Protein AF-A0AAV8HT93-F1 (afdb_monomer)

Solvent-accessible surface area (backbone atoms only — not comparable to full-atom values): 9567 Å² total; per-residue (Å²): 136,83,84,80,76,75,74,75,87,71,70,78,41,53,26,35,34,34,37,85,87,71,49,73,48,78,42,70,65,85,42,38,45,43,72,60,37,72,82,38,80,64,47,42,46,24,42,78,92,46,67,94,43,68,57,59,51,85,41,74,51,56,57,64,40,62,34,36,40,44,76,52,78,75,73,67,92,62,96,70,75,102,70,85,80,82,85,82,88,84,90,73,54,78,65,59,51,50,51,54,63,68,68,48,95,60,60,69,68,60,56,55,49,54,62,58,63,69,66,76,71,75,93,70,86,90,72,85,80,77,64,95,72,80,87,74,79,85,78,84,83,77,133

Sequence (143 aa):
MGNCLVPQITRSEAIKIMKIDGKMLTYASPIKVYQVLEGFPGHMISDPLSMPQQLSPLSDMLSGRQYYMLPVEKQIETGFGHDSVVRVKLVISKKELKEMLTKEELPLEDMISLFQASDQRKESDEERVRGWRPSLASIPEGC

Nearest PDB structures (foldseek):
  8e2h-assembly1_A  TM=6.845E-01  e=1.917E-01  Homo sapiens
  8e2i-assembly1_A  TM=6.788E-01  e=3.001E-01  Homo sapiens
  8e2d-assembly1_B  TM=6.872E-01  e=3.637E-01  Homo sapiens
  7lbm-assembly1_S  TM=2.026E-01  e=5.711E+00  Homo sapiens
  6vcn-assembly1_A  TM=2.640E-01  e=8.942E+00  Escherichia coli K-12

Structure (mmCIF, N/CA/C/O backbone):
data_AF-A0AAV8HT93-F1
#
_entry.id   AF-A0AAV8HT93-F1
#
loop_
_atom_site.group_PDB
_atom_site.id
_atom_site.type_symbol
_atom_site.label_atom_id
_atom_site.label_alt_id
_atom_site.label_comp_id
_atom_site.label_asym_id
_atom_site.label_entity_id
_atom_site.label_seq_id
_atom_site.pdbx_PDB_ins_code
_atom_site.Cartn_x
_atom_site.Cartn_y
_atom_site.Cartn_z
_atom_site.occupancy
_atom_site.B_iso_or_equiv
_atom_site.auth_seq_id
_atom_site.auth_comp_id
_atom_site.auth_asym_id
_atom_site.auth_atom_id
_atom_site.pdbx_PDB_model_num
ATOM 1 N N . MET A 1 1 ? -21.743 35.828 29.835 1.00 46.84 1 MET A N 1
ATOM 2 C CA . MET A 1 1 ? -22.165 35.501 28.456 1.00 46.84 1 MET A CA 1
ATOM 3 C C . MET A 1 1 ? -21.186 34.470 27.930 1.00 46.84 1 MET A C 1
ATOM 5 O O . MET A 1 1 ? -19.990 34.700 28.031 1.00 46.84 1 MET A O 1
ATOM 9 N N . GLY A 1 2 ? -21.694 33.277 27.620 1.00 49.44 2 GLY A N 1
ATOM 10 C CA . GLY A 1 2 ? -20.940 32.024 27.658 1.00 49.44 2 GLY A CA 1
ATOM 11 C C . GLY A 1 2 ? -19.887 31.868 26.563 1.00 49.44 2 GLY A C 1
ATOM 12 O O . GLY A 1 2 ? -20.159 32.103 25.389 1.00 49.44 2 GLY A O 1
ATOM 13 N N . ASN A 1 3 ? -18.709 31.391 26.967 1.00 48.53 3 ASN A N 1
ATOM 14 C CA . ASN A 1 3 ? -17.728 30.800 26.067 1.00 48.53 3 ASN A CA 1
ATOM 15 C C . ASN A 1 3 ? -18.330 29.531 25.454 1.00 48.53 3 ASN A C 1
ATOM 17 O O . ASN A 1 3 ? -18.493 28.523 26.140 1.00 48.53 3 ASN A O 1
ATOM 21 N N . CYS A 1 4 ? -18.644 29.570 24.161 1.00 49.91 4 CYS A N 1
ATOM 22 C CA . CYS A 1 4 ? -18.899 28.358 23.394 1.00 49.91 4 CYS A CA 1
ATOM 23 C C . CYS A 1 4 ? -17.558 27.674 23.116 1.00 49.91 4 CYS A C 1
ATOM 25 O O . CYS A 1 4 ? -16.889 27.969 22.128 1.00 49.91 4 CYS A O 1
ATOM 27 N N . LEU A 1 5 ? -17.154 26.760 23.998 1.00 55.78 5 LEU A N 1
ATOM 28 C CA . LEU A 1 5 ? -16.153 25.759 23.651 1.00 55.78 5 LEU A CA 1
ATOM 29 C C . LEU A 1 5 ? -16.831 24.775 22.693 1.00 55.78 5 LEU A C 1
ATOM 31 O O . LEU A 1 5 ? -17.603 23.919 23.117 1.00 55.78 5 LEU A O 1
ATOM 35 N N . VAL A 1 6 ? -16.587 24.933 21.392 1.00 56.53 6 VAL A N 1
ATOM 36 C CA . VAL A 1 6 ? -16.929 23.911 20.395 1.00 56.53 6 VAL A CA 1
ATOM 37 C C . VAL A 1 6 ? -16.230 22.618 20.829 1.00 56.53 6 VAL A C 1
ATOM 39 O O . VAL A 1 6 ? -15.001 22.629 20.953 1.00 56.53 6 VAL A O 1
ATOM 42 N N . PRO A 1 7 ? -16.944 21.507 21.087 1.00 46.97 7 PRO A N 1
ATOM 43 C CA . PRO A 1 7 ? -16.305 20.262 21.476 1.00 46.97 7 PRO A CA 1
ATOM 44 C C . PRO A 1 7 ? -15.649 19.634 20.241 1.00 46.97 7 PRO A C 1
ATOM 46 O O . PRO A 1 7 ? -16.171 18.700 19.640 1.00 46.97 7 PRO A O 1
ATOM 49 N N . GLN A 1 8 ? -14.451 20.109 19.894 1.00 52.94 8 GLN A N 1
ATOM 50 C CA . GLN A 1 8 ? -13.554 19.474 18.915 1.00 52.94 8 GLN A CA 1
ATOM 51 C C . GLN A 1 8 ? -13.111 18.062 19.366 1.00 52.94 8 GLN A C 1
ATOM 53 O O . GLN A 1 8 ? -12.443 17.350 18.629 1.00 52.94 8 GLN A O 1
ATOM 58 N N . ILE A 1 9 ? -13.513 17.642 20.571 1.00 50.78 9 ILE A N 1
ATOM 59 C CA . ILE A 1 9 ? -13.180 16.374 21.231 1.00 50.78 9 ILE A CA 1
ATOM 60 C C . ILE A 1 9 ? -13.933 15.169 20.619 1.00 50.78 9 ILE A C 1
ATOM 62 O O . ILE A 1 9 ? -13.575 14.030 20.892 1.00 50.78 9 ILE A O 1
ATOM 66 N N . THR A 1 10 ? -14.938 15.376 19.755 1.00 48.34 10 THR A N 1
ATOM 67 C CA . THR A 1 10 ? -15.746 14.272 19.176 1.00 48.34 10 THR A CA 1
ATOM 68 C C . THR A 1 10 ? -15.743 14.195 17.649 1.00 48.34 10 THR A C 1
ATOM 70 O O . THR A 1 10 ? -16.561 13.485 17.068 1.00 48.34 10 THR A O 1
ATOM 73 N N . ARG A 1 11 ? -14.819 14.873 16.957 1.00 56.22 11 ARG A N 1
ATOM 74 C CA . ARG A 1 11 ? -14.621 14.615 15.524 1.00 56.22 11 ARG A CA 1
ATOM 75 C C . ARG A 1 11 ? -13.693 13.413 15.381 1.00 56.22 11 ARG A C 1
ATOM 77 O O . ARG A 1 11 ? -12.489 13.575 15.237 1.00 56.22 11 ARG A O 1
ATOM 84 N N . SER A 1 12 ? -14.243 12.205 15.468 1.00 63.22 12 SER A N 1
ATOM 85 C CA . SER A 1 12 ? -13.511 10.993 15.098 1.00 63.22 12 SER A CA 1
ATOM 86 C C . SER A 1 12 ? -13.125 11.100 13.622 1.00 63.22 12 SER A C 1
ATOM 88 O O . SER A 1 12 ? -13.954 10.957 12.724 1.00 63.22 12 SER A O 1
ATOM 90 N N . GLU A 1 13 ? -11.864 11.445 13.363 1.00 79.88 13 GLU A N 1
ATOM 91 C CA . GLU A 1 13 ? -11.338 11.545 12.006 1.00 79.88 13 GLU A CA 1
ATOM 92 C C . GLU A 1 13 ? -11.393 10.177 11.335 1.00 79.88 13 GLU A C 1
ATOM 94 O O . GLU A 1 13 ? -10.954 9.177 11.901 1.00 79.88 13 GLU A O 1
ATOM 99 N N . ALA A 1 14 ? -11.939 10.114 10.126 1.00 88.81 14 ALA A N 1
ATOM 100 C CA . ALA A 1 14 ? -12.115 8.840 9.452 1.00 88.81 14 ALA A CA 1
ATOM 101 C C . ALA A 1 14 ? -10.771 8.156 9.148 1.00 88.81 14 ALA A C 1
ATOM 103 O O . ALA A 1 14 ? -9.754 8.804 8.895 1.00 88.81 14 ALA A O 1
ATOM 104 N N . ILE A 1 15 ? -10.792 6.829 9.156 1.00 94.12 15 ILE A N 1
ATOM 105 C CA . ILE A 1 15 ? -9.668 5.974 8.788 1.00 94.12 15 ILE A CA 1
ATOM 106 C C . ILE A 1 15 ? -9.558 5.989 7.268 1.00 94.12 15 ILE A C 1
ATOM 108 O O . ILE A 1 15 ? -10.553 5.760 6.576 1.00 94.12 15 ILE A O 1
ATOM 112 N N . LYS A 1 16 ? -8.362 6.255 6.742 1.00 95.00 16 LYS A N 1
ATOM 113 C CA . LYS A 1 16 ? -8.122 6.358 5.297 1.00 95.00 16 LYS A CA 1
ATOM 114 C C . LYS A 1 16 ? -7.261 5.200 4.824 1.00 95.00 16 LYS A C 1
ATOM 116 O O . LYS A 1 16 ? -6.238 4.906 5.428 1.00 95.00 16 LYS A O 1
ATOM 121 N N . ILE A 1 17 ? -7.642 4.559 3.729 1.00 95.75 17 ILE A N 1
ATOM 122 C CA . ILE A 1 17 ? -6.882 3.452 3.142 1.00 95.75 17 ILE A CA 1
ATOM 123 C C . ILE A 1 17 ? -6.651 3.766 1.672 1.00 95.75 17 ILE A C 1
ATOM 125 O O . ILE A 1 17 ? -7.604 3.874 0.902 1.00 95.75 17 ILE A O 1
ATOM 129 N N . MET A 1 18 ? -5.393 3.937 1.280 1.00 95.50 18 MET A N 1
ATOM 130 C CA . MET A 1 18 ? -5.020 4.204 -0.102 1.00 95.50 18 MET A CA 1
ATOM 131 C C . MET A 1 18 ? -4.697 2.900 -0.819 1.00 95.50 18 MET A C 1
ATOM 133 O O . MET A 1 18 ? -3.854 2.120 -0.382 1.00 95.50 18 MET A O 1
ATOM 137 N N . LYS A 1 19 ? -5.378 2.663 -1.930 1.00 94.75 19 LYS A N 1
ATOM 138 C CA . LYS A 1 19 ? -5.111 1.540 -2.822 1.00 94.75 19 LYS A CA 1
ATOM 139 C C . LYS A 1 19 ? -3.934 1.855 -3.745 1.00 94.75 19 LYS A C 1
ATOM 141 O O . LYS A 1 19 ? -3.610 3.017 -3.985 1.00 94.75 19 LYS A O 1
ATOM 146 N N . ILE A 1 20 ? -3.366 0.814 -4.351 1.00 89.56 20 ILE A N 1
ATOM 147 C CA . ILE A 1 20 ? -2.340 0.943 -5.401 1.00 89.56 20 ILE A CA 1
ATOM 148 C C . ILE A 1 20 ? -2.795 1.740 -6.636 1.00 89.56 20 ILE A C 1
ATOM 150 O O . ILE A 1 20 ? -1.961 2.285 -7.347 1.00 89.56 20 ILE A O 1
ATOM 154 N N . ASP A 1 21 ? -4.105 1.840 -6.889 1.00 90.19 21 ASP A N 1
ATOM 155 C CA . ASP A 1 21 ? -4.675 2.648 -7.978 1.00 90.19 21 ASP A CA 1
ATOM 156 C C . ASP A 1 21 ? -4.800 4.143 -7.618 1.00 90.19 21 ASP A C 1
ATOM 158 O O . ASP A 1 21 ? -5.362 4.920 -8.388 1.00 90.19 21 ASP A O 1
ATOM 162 N N . GLY A 1 22 ? -4.319 4.545 -6.436 1.00 90.06 22 GLY A N 1
ATOM 163 C CA . GLY A 1 22 ? -4.405 5.907 -5.914 1.00 90.06 22 GLY A CA 1
ATOM 164 C C . GLY A 1 22 ? -5.776 6.275 -5.340 1.00 90.06 22 GLY A C 1
ATOM 165 O O . GLY A 1 22 ? -5.941 7.376 -4.814 1.00 90.06 22 GLY A O 1
ATOM 166 N N . LYS A 1 23 ? -6.774 5.382 -5.397 1.00 93.75 23 LYS A N 1
ATOM 167 C CA . LYS A 1 23 ? -8.091 5.644 -4.804 1.00 93.75 23 LYS A CA 1
ATOM 168 C C . LYS A 1 23 ? -8.030 5.504 -3.289 1.00 93.75 23 LYS A C 1
ATOM 170 O O . LYS A 1 23 ? -7.367 4.616 -2.751 1.00 93.75 23 LYS A O 1
ATOM 175 N N . MET A 1 24 ? -8.781 6.363 -2.605 1.00 94.12 24 MET A N 1
ATOM 176 C CA . MET A 1 24 ? -8.846 6.399 -1.148 1.00 94.12 24 MET A CA 1
ATOM 177 C C . MET A 1 24 ? -10.188 5.860 -0.652 1.00 94.12 24 MET A C 1
ATOM 179 O O . MET A 1 24 ? -11.246 6.380 -1.001 1.00 94.12 24 MET A O 1
ATOM 183 N N . LEU A 1 25 ? -10.140 4.819 0.175 1.00 94.81 25 LEU A N 1
ATOM 184 C CA . LEU A 1 25 ? -11.281 4.299 0.921 1.00 94.81 25 LEU A CA 1
ATOM 185 C C . LEU A 1 25 ? -11.328 4.972 2.293 1.00 94.81 25 LEU A C 1
A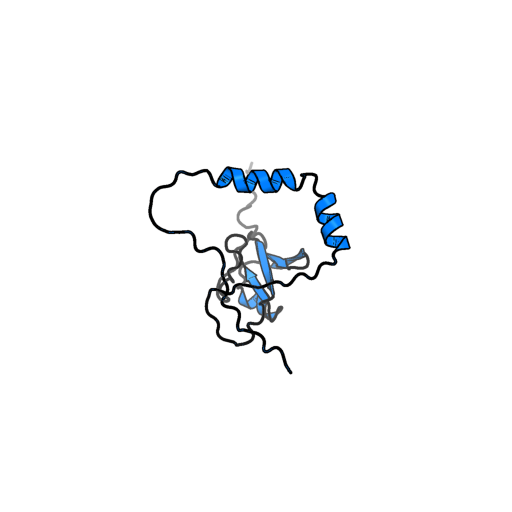TOM 187 O O . LEU A 1 25 ? -10.289 5.180 2.919 1.00 94.81 25 LEU A O 1
ATOM 191 N N . THR A 1 26 ? -12.530 5.310 2.755 1.00 94.88 26 THR A N 1
ATOM 192 C CA . THR A 1 26 ? -12.743 6.001 4.032 1.00 94.88 26 THR A CA 1
ATOM 193 C C . THR A 1 26 ? -13.670 5.173 4.913 1.00 94.88 26 THR A C 1
ATOM 195 O O . THR A 1 26 ? -14.764 4.819 4.477 1.00 94.88 26 THR A O 1
ATOM 198 N N . TYR A 1 27 ? -13.250 4.888 6.144 1.00 93.25 27 TYR A N 1
ATOM 199 C CA . TYR A 1 27 ? -14.004 4.094 7.116 1.00 93.25 27 TYR A CA 1
ATOM 200 C C . TYR A 1 27 ? -14.182 4.850 8.435 1.00 93.25 27 TYR A C 1
ATOM 202 O O . TYR A 1 27 ? -13.318 5.623 8.851 1.00 93.25 27 TYR A O 1
ATOM 210 N N . ALA A 1 28 ? -15.304 4.616 9.112 1.00 90.81 28 ALA A N 1
ATOM 211 C CA . ALA A 1 28 ? -15.503 5.087 10.478 1.00 90.81 28 ALA A CA 1
ATOM 212 C C . ALA A 1 28 ? -14.747 4.187 11.471 1.00 90.81 28 ALA A C 1
ATOM 214 O O . ALA A 1 28 ? -14.657 2.977 11.274 1.00 90.81 28 ALA A O 1
ATOM 215 N N . SER A 1 29 ? -14.213 4.780 12.539 1.00 85.12 29 SER A N 1
ATOM 216 C CA . SER A 1 29 ? -13.617 4.044 13.661 1.00 85.12 29 SER A CA 1
ATOM 217 C C . SER A 1 29 ? -14.703 3.581 14.646 1.00 85.12 29 SER A C 1
ATOM 219 O O . SER A 1 29 ? -15.658 4.334 14.858 1.00 85.12 29 SER A O 1
ATOM 221 N N . PRO A 1 30 ? -14.542 2.430 15.331 1.00 89.94 30 PRO A N 1
ATOM 222 C CA . PRO A 1 30 ? -13.465 1.444 15.185 1.00 89.94 30 PRO A CA 1
ATOM 223 C C . PRO A 1 30 ? -13.753 0.423 14.072 1.00 89.94 30 PRO A C 1
ATOM 225 O O . PRO A 1 30 ? -14.879 -0.050 13.934 1.00 89.94 30 PRO A O 1
ATOM 228 N N . ILE A 1 31 ? -12.722 0.049 13.311 1.00 93.50 31 ILE A N 1
ATOM 229 C CA . ILE A 1 31 ? -12.776 -1.036 12.319 1.00 93.50 31 ILE A CA 1
ATOM 230 C C . ILE A 1 31 ? -11.516 -1.890 12.435 1.00 93.50 31 ILE A C 1
ATOM 232 O O . ILE A 1 31 ? -10.421 -1.369 12.660 1.00 93.50 31 ILE A O 1
ATOM 236 N N . LYS A 1 32 ? -11.664 -3.204 12.283 1.00 95.06 32 LYS A N 1
ATOM 237 C CA . LYS A 1 32 ? -10.537 -4.142 12.272 1.00 95.06 32 LYS A CA 1
ATOM 238 C C . LYS A 1 32 ? -10.042 -4.383 10.858 1.00 95.06 32 LYS A C 1
ATOM 240 O O . LYS A 1 32 ? -10.819 -4.350 9.905 1.00 95.06 32 LYS A O 1
ATOM 245 N N . VAL A 1 33 ? -8.756 -4.698 10.733 1.00 94.81 33 VAL A N 1
ATOM 246 C CA . VAL A 1 33 ? -8.112 -4.979 9.440 1.00 94.81 33 VAL A CA 1
ATOM 247 C C . VAL A 1 33 ? -8.875 -6.053 8.652 1.00 94.81 33 VAL A C 1
ATOM 249 O O . VAL A 1 33 ? -9.134 -5.861 7.466 1.00 94.81 33 VAL A O 1
ATOM 252 N N . TYR A 1 34 ? -9.306 -7.146 9.296 1.00 94.62 34 TYR A N 1
ATOM 253 C CA . TYR A 1 34 ? -10.037 -8.216 8.603 1.00 94.62 34 TYR A CA 1
ATOM 254 C C . TYR A 1 34 ? -11.361 -7.746 7.977 1.00 94.62 34 TYR A C 1
ATOM 256 O O . TYR A 1 34 ? -11.684 -8.177 6.876 1.00 94.62 34 TYR A O 1
ATOM 264 N N . GLN A 1 35 ? -12.093 -6.833 8.630 1.00 95.00 35 GLN A N 1
ATOM 265 C CA . GLN A 1 35 ? -13.398 -6.352 8.149 1.00 95.00 35 GLN A CA 1
ATOM 266 C C . GLN A 1 35 ? -13.257 -5.584 6.836 1.00 95.00 35 GLN A C 1
ATOM 268 O O . GLN A 1 35 ? -14.130 -5.635 5.976 1.00 95.00 35 GLN A O 1
ATOM 273 N N . VAL A 1 36 ? -12.137 -4.879 6.663 1.00 94.81 36 VAL A N 1
ATOM 274 C CA . VAL A 1 36 ? -11.807 -4.251 5.383 1.00 94.81 36 VAL A CA 1
ATOM 275 C C . VAL A 1 36 ? -11.439 -5.323 4.359 1.00 94.81 36 VAL A C 1
ATOM 277 O O . VAL A 1 36 ? -11.929 -5.287 3.234 1.00 94.81 36 VAL A O 1
ATOM 280 N N . LEU A 1 37 ? -10.595 -6.286 4.738 1.00 94.50 37 LEU A N 1
ATOM 281 C CA . LEU A 1 37 ? -10.077 -7.311 3.828 1.00 94.50 37 LEU A CA 1
ATOM 282 C C . LEU A 1 37 ? -11.137 -8.295 3.310 1.00 94.50 37 LEU A C 1
ATOM 284 O O . LEU A 1 37 ? -10.943 -8.851 2.231 1.00 94.50 37 LEU A O 1
ATOM 288 N N . GLU A 1 38 ? -12.269 -8.469 3.997 1.00 93.94 38 GLU A N 1
ATOM 289 C CA . GLU A 1 38 ? -13.407 -9.267 3.506 1.00 93.94 38 GLU A CA 1
ATOM 290 C C . GLU A 1 38 ? -13.892 -8.817 2.116 1.00 93.94 38 GLU A C 1
ATOM 292 O O . GLU A 1 38 ? -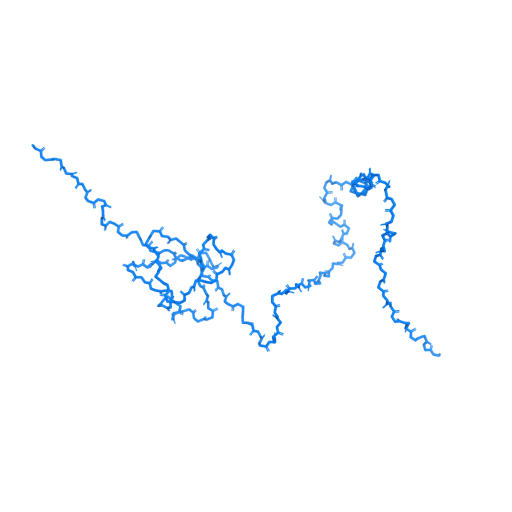14.253 -9.649 1.285 1.00 93.94 38 GLU A O 1
ATOM 297 N N . GLY A 1 39 ? -13.842 -7.511 1.822 1.00 92.94 39 GLY A N 1
ATOM 298 C CA . GLY A 1 39 ? -14.202 -6.960 0.510 1.00 92.94 39 GLY A CA 1
ATOM 299 C C . GLY A 1 39 ? -13.078 -6.997 -0.533 1.00 92.94 39 GLY A C 1
ATOM 300 O O . GLY A 1 39 ? -13.317 -6.684 -1.700 1.00 92.94 39 GLY A O 1
ATOM 301 N N . PHE A 1 40 ? -11.856 -7.354 -0.131 1.00 92.81 40 PHE A N 1
ATOM 302 C CA . PHE A 1 40 ? -10.651 -7.272 -0.961 1.00 92.81 40 PHE A CA 1
ATOM 303 C C . PHE A 1 40 ? -9.784 -8.532 -0.808 1.00 92.81 40 PHE A C 1
ATOM 305 O O . PHE A 1 40 ? -8.663 -8.464 -0.295 1.00 92.81 40 PHE A O 1
ATOM 312 N N . PRO A 1 41 ? -10.261 -9.699 -1.280 1.00 89.56 41 PRO A N 1
ATOM 313 C CA . PRO A 1 41 ? -9.480 -10.928 -1.227 1.00 89.56 41 PRO A CA 1
ATOM 314 C C . PRO A 1 41 ? -8.145 -10.763 -1.968 1.00 89.56 41 PRO A C 1
ATOM 316 O O . PRO A 1 41 ? -8.056 -10.078 -2.990 1.00 89.56 41 PRO A O 1
ATOM 319 N N . GLY A 1 42 ? -7.089 -11.384 -1.441 1.00 89.38 42 GLY A N 1
ATOM 320 C CA . GLY A 1 42 ? -5.741 -11.294 -2.012 1.00 89.38 42 GLY A CA 1
ATOM 321 C C . GLY A 1 42 ? -5.034 -9.956 -1.782 1.00 89.38 42 GLY A C 1
ATOM 322 O O . GLY A 1 42 ? -4.041 -9.688 -2.450 1.00 89.38 42 GLY A O 1
ATOM 323 N N . HIS A 1 43 ? -5.522 -9.123 -0.861 1.00 92.06 43 HIS A N 1
ATOM 324 C CA . HIS A 1 43 ? -4.866 -7.882 -0.455 1.00 92.06 43 HIS A CA 1
ATOM 325 C C . HIS A 1 43 ? -4.452 -7.932 1.021 1.00 92.06 43 HIS A C 1
ATOM 327 O O . HIS A 1 43 ? -5.006 -8.689 1.818 1.00 92.06 43 HIS A O 1
ATOM 333 N N . MET A 1 44 ? -3.465 -7.115 1.373 1.00 92.56 44 MET A N 1
ATOM 334 C CA . MET A 1 44 ? -3.030 -6.829 2.736 1.00 92.56 44 MET A CA 1
ATOM 335 C C . MET A 1 44 ? -3.135 -5.330 3.014 1.00 92.56 44 MET A C 1
ATOM 337 O O . MET A 1 44 ? -3.162 -4.515 2.089 1.00 92.56 44 MET A O 1
ATOM 341 N N . ILE A 1 45 ? -3.163 -4.972 4.295 1.00 94.50 45 ILE A N 1
ATOM 342 C CA . ILE A 1 45 ? -3.107 -3.581 4.748 1.00 9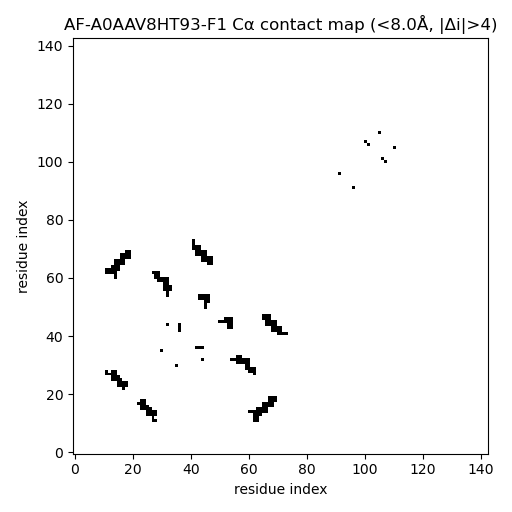4.50 45 ILE A CA 1
ATOM 343 C C . ILE A 1 45 ? -1.783 -3.365 5.474 1.00 94.50 45 ILE A C 1
ATOM 345 O O . ILE A 1 45 ? -1.427 -4.164 6.340 1.00 94.50 45 ILE A O 1
ATOM 349 N N . SER A 1 46 ? -1.078 -2.287 5.146 1.00 92.94 46 SER A N 1
ATOM 350 C CA . SER A 1 46 ? 0.169 -1.876 5.791 1.00 92.94 46 SER A CA 1
ATOM 351 C C . SER A 1 46 ? 0.072 -0.460 6.365 1.00 92.94 46 SER A C 1
ATOM 353 O O . SER A 1 46 ? -0.667 0.399 5.868 1.00 92.94 46 SER A O 1
ATOM 355 N N . ASP A 1 47 ? 0.823 -0.220 7.441 1.00 89.56 47 ASP A N 1
ATOM 356 C CA . ASP A 1 47 ? 1.061 1.123 7.978 1.00 89.56 47 ASP A CA 1
ATOM 357 C C . ASP A 1 47 ? 2.196 1.793 7.172 1.00 89.56 47 ASP A C 1
ATOM 359 O O . ASP A 1 47 ? 3.213 1.135 6.925 1.00 89.56 47 ASP A O 1
ATOM 363 N N . PRO A 1 48 ? 2.064 3.075 6.766 1.00 84.44 48 PRO A N 1
ATOM 364 C CA . PRO A 1 48 ? 3.131 3.842 6.119 1.00 84.44 48 PRO A CA 1
ATOM 365 C C . PRO A 1 48 ? 4.496 3.713 6.803 1.00 84.44 48 PRO A C 1
ATOM 367 O O . PRO A 1 48 ? 5.521 3.669 6.128 1.00 84.44 48 PRO A O 1
ATOM 370 N N . LEU A 1 49 ? 4.507 3.668 8.137 1.00 82.56 49 LEU A N 1
ATOM 371 C CA . LEU A 1 49 ? 5.723 3.642 8.948 1.00 82.56 49 LEU A CA 1
ATOM 372 C C . LEU A 1 49 ? 6.367 2.256 9.016 1.00 82.56 49 LEU A C 1
ATOM 374 O O . LEU A 1 49 ? 7.507 2.132 9.455 1.00 82.56 49 LEU A O 1
ATOM 378 N N . SER A 1 50 ? 5.646 1.214 8.607 1.00 70.81 50 SER A N 1
ATOM 379 C CA . SER A 1 50 ? 6.091 -0.176 8.699 1.00 70.81 50 SER A CA 1
ATOM 380 C C . SER A 1 50 ? 6.081 -0.879 7.347 1.00 70.81 50 SER A C 1
ATOM 382 O O . SER A 1 50 ? 6.107 -2.099 7.314 1.00 70.81 50 SER A O 1
ATOM 384 N N . MET A 1 51 ? 6.057 -0.152 6.227 1.00 69.00 51 MET A N 1
ATOM 385 C CA . MET A 1 51 ? 6.137 -0.736 4.881 1.00 69.00 51 MET A CA 1
ATOM 386 C C . MET A 1 51 ? 7.425 -1.572 4.709 1.00 69.00 51 MET A C 1
ATOM 388 O O . MET A 1 51 ? 8.502 -1.046 4.994 1.00 69.00 51 MET A O 1
ATOM 392 N N . PRO A 1 52 ? 7.367 -2.832 4.217 1.00 64.00 52 PRO A N 1
ATOM 393 C CA . PRO A 1 52 ? 6.219 -3.556 3.647 1.00 64.00 52 PRO A CA 1
ATOM 394 C C . PRO A 1 52 ? 5.579 -4.598 4.598 1.00 64.00 52 PRO A C 1
ATOM 396 O O . PRO A 1 52 ? 5.199 -5.687 4.176 1.00 64.00 52 PRO A O 1
ATOM 399 N N . GLN A 1 53 ? 5.469 -4.317 5.894 1.00 80.12 53 GLN A N 1
ATOM 400 C CA . GLN A 1 53 ? 4.875 -5.235 6.865 1.00 80.12 53 GLN A CA 1
ATOM 401 C C . GLN A 1 53 ? 3.341 -5.168 6.852 1.00 80.12 53 GLN A C 1
ATOM 403 O O . GLN A 1 53 ? 2.732 -4.102 6.976 1.00 80.12 53 GLN A O 1
ATOM 408 N N . GLN A 1 54 ? 2.718 -6.341 6.740 1.00 87.94 54 GLN A N 1
ATOM 409 C CA . GLN A 1 54 ? 1.276 -6.514 6.874 1.00 87.94 54 GLN A CA 1
ATOM 410 C C . GLN A 1 54 ? 0.834 -6.303 8.328 1.00 87.94 54 GLN A C 1
ATOM 412 O O . GLN A 1 54 ? 1.398 -6.886 9.257 1.00 87.94 54 GLN A O 1
ATOM 417 N N . LEU A 1 55 ? -0.226 -5.520 8.523 1.00 90.00 55 LEU A N 1
ATOM 418 C CA . LEU A 1 55 ? -0.901 -5.401 9.810 1.00 90.00 55 LEU A CA 1
ATOM 419 C C . LEU A 1 55 ? -1.641 -6.692 10.159 1.00 90.00 55 LEU A C 1
ATOM 421 O O . LEU A 1 55 ? -2.250 -7.337 9.302 1.00 90.00 55 LEU A O 1
ATOM 425 N N . SER A 1 56 ? -1.626 -7.042 11.446 1.00 89.94 56 SER A N 1
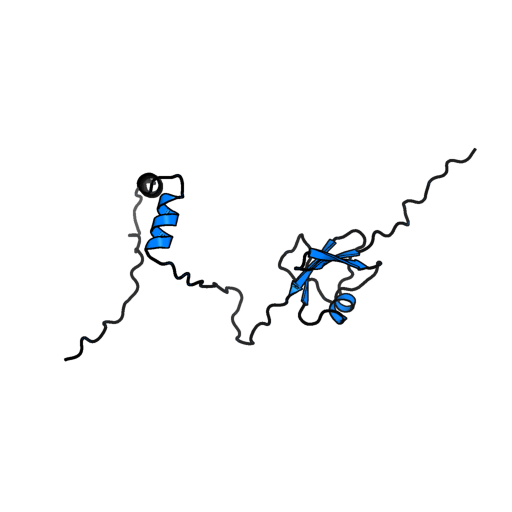ATOM 426 C CA . SER A 1 56 ? -2.372 -8.196 11.943 1.00 89.94 56 SER A CA 1
ATOM 427 C C . SER A 1 56 ? -3.867 -8.038 11.624 1.00 89.94 56 SER A C 1
ATOM 429 O O . SER A 1 56 ? -4.436 -6.982 11.915 1.00 89.94 56 SER A O 1
ATOM 431 N N . PRO A 1 57 ? -4.540 -9.077 11.089 1.00 91.06 57 PRO A N 1
ATOM 432 C CA . PRO A 1 57 ? -5.969 -9.023 10.776 1.00 91.06 57 PRO A CA 1
ATOM 433 C C . PRO A 1 57 ? -6.853 -8.642 11.970 1.00 91.06 57 PRO A C 1
ATOM 435 O O . PRO A 1 57 ? -7.930 -8.079 11.786 1.00 91.06 57 PRO A O 1
ATOM 438 N N . LEU A 1 58 ? -6.401 -8.943 13.191 1.00 92.38 58 LEU A N 1
ATOM 439 C CA . LEU A 1 58 ? -7.142 -8.694 14.428 1.00 92.38 58 LEU A CA 1
ATOM 440 C C . LEU A 1 58 ? -6.896 -7.302 15.025 1.00 92.38 58 LEU A C 1
ATOM 442 O O . LEU A 1 58 ? -7.586 -6.941 15.978 1.00 92.38 58 LEU A O 1
ATOM 446 N N . SER A 1 59 ? -5.936 -6.541 14.494 1.00 92.00 59 SER A N 1
ATOM 447 C CA . SER A 1 59 ? -5.625 -5.196 14.975 1.00 92.00 59 SER A CA 1
ATOM 448 C C . SER A 1 59 ? -6.714 -4.196 14.593 1.00 92.00 59 SER A C 1
ATOM 450 O O . SER A 1 59 ? -7.234 -4.211 13.473 1.00 92.00 59 SER A O 1
ATOM 452 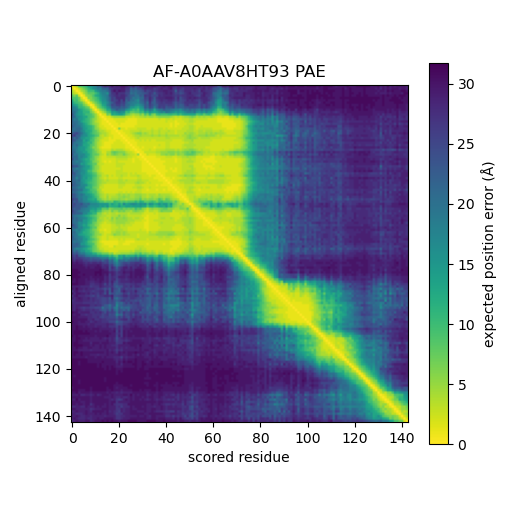N N . ASP A 1 60 ? -7.018 -3.297 15.528 1.00 92.12 60 ASP A N 1
ATOM 453 C CA . ASP A 1 60 ? -7.882 -2.151 15.275 1.00 92.12 60 ASP A CA 1
ATOM 454 C C . ASP A 1 60 ? -7.131 -1.098 14.453 1.00 92.12 60 ASP A C 1
ATOM 456 O O . ASP A 1 60 ? -5.965 -0.779 14.711 1.00 92.12 60 ASP A O 1
ATOM 460 N N . MET A 1 61 ? -7.812 -0.544 13.458 1.00 92.38 61 MET A N 1
ATOM 461 C CA . MET A 1 61 ? -7.307 0.565 12.662 1.00 92.38 61 MET A CA 1
ATOM 462 C C . MET A 1 61 ? -7.615 1.882 13.377 1.00 92.38 61 MET A C 1
ATOM 464 O O . MET A 1 61 ? -8.727 2.106 13.857 1.00 92.38 61 MET A O 1
ATOM 468 N N . LEU A 1 62 ? -6.618 2.760 13.465 1.00 90.56 62 LEU A N 1
ATOM 469 C CA . LEU A 1 62 ? -6.694 3.965 14.284 1.00 90.56 62 LEU A CA 1
ATOM 470 C C . LEU A 1 62 ? -7.289 5.137 13.495 1.00 90.56 62 LEU A C 1
ATOM 472 O O . LEU A 1 62 ? -6.827 5.464 12.401 1.00 90.56 62 LEU A O 1
ATOM 476 N N . SER A 1 63 ? -8.290 5.797 14.086 1.00 90.25 63 SER A N 1
ATOM 477 C CA . SER A 1 63 ? -8.884 7.046 13.583 1.00 90.25 63 SER A CA 1
ATOM 478 C C . SER A 1 63 ? -7.807 8.094 13.267 1.00 90.25 63 SER A C 1
ATOM 480 O O . SER A 1 63 ? -6.823 8.210 13.997 1.00 90.25 63 SER A O 1
ATOM 482 N N . GLY A 1 64 ? -7.985 8.855 12.185 1.00 86.88 64 GLY A N 1
ATOM 483 C CA . GLY A 1 64 ? -7.028 9.880 11.743 1.00 86.88 64 GLY A CA 1
ATOM 484 C C . GLY A 1 64 ? -5.747 9.338 11.099 1.00 86.88 64 GLY A C 1
ATOM 485 O O . GLY A 1 64 ? -4.950 10.116 10.574 1.00 86.88 64 GLY A O 1
ATOM 486 N N . ARG A 1 65 ? -5.539 8.013 11.076 1.00 87.75 65 ARG A N 1
ATOM 487 C CA . ARG A 1 65 ? -4.411 7.400 10.366 1.00 87.75 65 ARG A CA 1
ATOM 488 C C . ARG A 1 65 ? -4.764 7.018 8.936 1.00 87.75 65 ARG A C 1
ATOM 490 O O . ARG A 1 65 ? -5.905 6.678 8.605 1.00 87.75 65 ARG A O 1
ATOM 497 N N . GLN A 1 66 ? -3.732 7.060 8.099 1.00 91.44 66 GLN A N 1
ATOM 498 C CA . GLN A 1 66 ? -3.768 6.564 6.736 1.00 91.44 66 GLN A CA 1
ATOM 499 C C . GLN A 1 66 ? -2.984 5.256 6.635 1.00 91.44 66 GLN A C 1
ATOM 501 O O . GLN A 1 66 ? -1.884 5.147 7.166 1.00 91.44 66 GLN A O 1
ATOM 506 N N . TYR A 1 67 ? -3.545 4.302 5.907 1.00 94.62 67 TYR A N 1
ATOM 507 C CA . TYR A 1 67 ? -2.977 2.990 5.625 1.00 94.62 67 TYR A CA 1
ATOM 508 C C . TYR A 1 67 ? -2.883 2.762 4.116 1.00 94.62 67 TYR A C 1
ATOM 510 O O . TYR A 1 67 ? -3.505 3.486 3.332 1.00 94.62 67 TYR A O 1
ATOM 518 N N . TYR A 1 68 ? -2.137 1.740 3.707 1.00 94.50 68 TYR A N 1
ATOM 519 C CA . TYR A 1 68 ? -2.010 1.330 2.310 1.00 94.50 68 TYR A CA 1
ATOM 520 C C . TYR A 1 68 ? -2.581 -0.068 2.117 1.00 94.50 68 TYR A C 1
ATOM 522 O O . TYR A 1 68 ? -2.358 -0.950 2.939 1.00 94.50 68 TYR A O 1
ATOM 530 N N . MET A 1 69 ? -3.314 -0.270 1.027 1.00 94.62 69 MET A N 1
ATOM 531 C CA . MET A 1 69 ? -3.785 -1.580 0.599 1.00 94.62 69 MET A CA 1
ATOM 532 C C . MET A 1 69 ? -2.923 -2.069 -0.561 1.00 94.62 69 MET A C 1
ATOM 534 O O . MET A 1 69 ? -2.900 -1.445 -1.625 1.00 94.62 69 MET A O 1
ATOM 538 N N . LEU A 1 70 ? -2.245 -3.193 -0.352 1.00 91.31 70 LEU A N 1
ATOM 539 C CA . LEU A 1 70 ? -1.292 -3.784 -1.287 1.00 91.31 70 LEU A CA 1
ATOM 540 C C . LEU A 1 70 ? -1.760 -5.189 -1.686 1.00 91.31 70 LEU A C 1
ATOM 542 O O . LEU A 1 70 ? -2.295 -5.903 -0.838 1.00 91.31 70 LEU A O 1
ATOM 546 N N . PRO A 1 71 ? -1.572 -5.621 -2.942 1.00 90.94 71 PRO A N 1
ATOM 547 C CA . PRO A 1 71 ? -1.760 -7.018 -3.309 1.00 90.94 71 PRO A CA 1
ATOM 548 C C . PRO A 1 71 ? -0.816 -7.906 -2.497 1.00 90.94 71 PRO A C 1
ATOM 550 O O . PRO A 1 71 ? 0.368 -7.602 -2.360 1.00 90.94 71 PRO A O 1
ATOM 553 N N . VAL A 1 72 ? -1.327 -9.020 -1.981 1.00 87.75 72 VAL A N 1
ATOM 554 C CA . VAL A 1 72 ? -0.468 -10.092 -1.486 1.00 87.75 72 VAL A CA 1
ATOM 555 C C . VAL A 1 72 ? 0.052 -10.807 -2.719 1.00 87.75 72 VAL A C 1
ATOM 557 O O . VAL A 1 72 ? -0.719 -11.448 -3.439 1.00 87.75 72 VAL A O 1
ATOM 560 N N . GLU A 1 73 ? 1.348 -10.682 -2.990 1.00 73.25 73 GLU A N 1
ATOM 561 C CA . GLU A 1 73 ? 2.000 -11.574 -3.939 1.00 73.25 73 GLU A CA 1
ATOM 562 C C . GLU A 1 73 ? 1.750 -12.991 -3.432 1.00 73.25 73 GLU A C 1
ATOM 564 O O . GLU A 1 73 ? 2.193 -13.359 -2.342 1.00 73.25 73 GLU A O 1
ATOM 569 N N . LYS A 1 74 ? 0.936 -13.763 -4.166 1.00 61.53 74 LYS A N 1
ATOM 570 C CA . LYS A 1 74 ? 0.719 -15.169 -3.846 1.00 61.53 74 LYS A CA 1
ATOM 571 C C . LYS A 1 74 ? 2.099 -15.796 -3.825 1.00 61.53 74 LYS A C 1
ATOM 573 O O . LYS A 1 74 ? 2.710 -15.954 -4.881 1.00 61.53 74 LYS A O 1
ATOM 578 N N . GLN A 1 75 ? 2.571 -16.147 -2.635 1.00 48.22 75 GLN A N 1
ATOM 579 C CA . GLN A 1 75 ? 3.643 -17.106 -2.527 1.00 48.22 75 GLN A CA 1
ATOM 580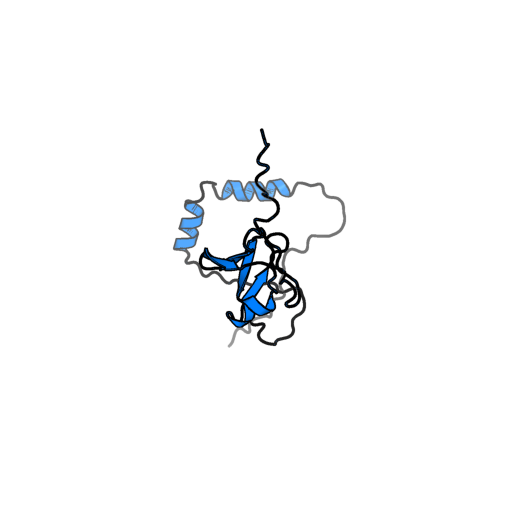 C C . GLN A 1 75 ? 3.113 -18.352 -3.225 1.00 48.22 75 GLN A C 1
ATOM 582 O O . GLN A 1 75 ? 2.221 -19.033 -2.724 1.00 48.22 75 GLN A O 1
ATOM 587 N N . ILE A 1 76 ? 3.588 -18.591 -4.445 1.00 46.03 76 ILE A N 1
ATOM 588 C CA . ILE A 1 76 ? 3.610 -19.937 -4.989 1.00 46.03 76 ILE A CA 1
ATOM 589 C C . ILE A 1 76 ? 4.281 -20.735 -3.880 1.00 46.03 76 ILE A C 1
ATOM 591 O O . ILE A 1 76 ? 5.396 -20.388 -3.497 1.00 46.03 76 ILE A O 1
ATOM 595 N N . GLU A 1 77 ? 3.576 -21.704 -3.305 1.00 42.78 77 GLU A N 1
ATOM 596 C CA . GLU A 1 77 ? 4.075 -22.577 -2.248 1.00 42.78 77 GLU A CA 1
ATOM 597 C C . GLU A 1 77 ? 5.331 -23.303 -2.749 1.00 42.78 77 GLU A C 1
ATOM 599 O O . GLU A 1 77 ? 5.291 -24.406 -3.275 1.00 42.78 77 GLU A O 1
ATOM 604 N N . THR A 1 78 ? 6.472 -22.639 -2.661 1.00 40.16 78 THR A N 1
ATOM 605 C CA . THR A 1 78 ? 7.798 -23.204 -2.839 1.00 40.16 78 THR A CA 1
ATOM 606 C C . THR A 1 78 ? 8.588 -22.594 -1.709 1.00 40.16 78 THR A C 1
ATOM 608 O O . THR A 1 78 ? 8.948 -21.421 -1.762 1.00 40.16 78 THR A O 1
ATOM 611 N N . GLY A 1 79 ? 8.741 -23.354 -0.627 1.00 42.16 79 GLY A N 1
ATOM 612 C CA . GLY A 1 79 ? 9.404 -22.877 0.574 1.00 42.16 79 GLY A CA 1
ATOM 613 C C . GLY A 1 79 ? 10.790 -22.338 0.245 1.00 42.16 79 GLY A C 1
ATOM 614 O O . GLY A 1 79 ? 11.694 -23.108 -0.051 1.00 42.16 79 GLY A O 1
ATOM 615 N N . PHE A 1 80 ? 10.956 -21.024 0.314 1.00 43.47 80 PHE A N 1
ATOM 616 C CA . PHE A 1 80 ? 12.260 -20.392 0.379 1.00 43.47 80 PHE A CA 1
ATOM 617 C C . PHE A 1 80 ? 12.189 -19.308 1.442 1.00 43.47 80 PHE A C 1
ATOM 619 O O . PHE A 1 80 ? 11.415 -18.357 1.346 1.00 43.47 80 PHE A O 1
ATOM 626 N N . GLY A 1 81 ? 12.960 -19.540 2.505 1.00 40.94 81 GLY A N 1
ATOM 627 C CA . GLY A 1 81 ? 13.123 -18.624 3.619 1.00 40.94 81 GLY A CA 1
ATOM 628 C C . GLY A 1 81 ? 13.650 -17.263 3.176 1.00 40.94 81 GLY A C 1
ATOM 629 O O . GLY A 1 81 ? 14.118 -17.085 2.055 1.00 40.94 81 GLY A O 1
ATOM 630 N N . HIS A 1 82 ? 13.539 -16.319 4.106 1.00 49.47 82 HIS A N 1
ATOM 631 C CA . HIS A 1 82 ? 13.971 -14.927 4.033 1.00 49.47 82 HIS A CA 1
ATOM 632 C C . HIS A 1 82 ? 15.407 -14.744 3.496 1.00 49.47 82 HIS A C 1
ATOM 634 O O . HIS A 1 82 ? 16.321 -14.559 4.287 1.00 49.47 82 HIS A O 1
ATOM 640 N N . ASP A 1 83 ? 15.592 -14.791 2.173 1.00 55.03 83 ASP A N 1
ATOM 641 C CA . ASP A 1 83 ? 16.683 -14.149 1.421 1.00 55.03 83 ASP A CA 1
ATOM 642 C C . ASP A 1 83 ? 16.399 -14.204 -0.099 1.00 55.03 83 ASP A C 1
ATOM 644 O O . ASP A 1 83 ? 17.145 -14.773 -0.901 1.00 55.03 83 ASP A O 1
ATOM 648 N N . SER A 1 84 ? 15.232 -13.709 -0.527 1.00 58.31 84 SER A N 1
ATOM 649 C CA . SER A 1 84 ? 14.822 -13.798 -1.933 1.00 58.31 84 SER A CA 1
ATOM 650 C C . SER A 1 84 ? 15.554 -12.758 -2.789 1.00 58.31 84 SER A C 1
ATOM 652 O O . SER A 1 84 ? 15.062 -11.653 -3.020 1.00 58.31 84 SER A O 1
ATOM 654 N N . VAL A 1 85 ? 16.735 -13.116 -3.291 1.00 67.38 85 VAL A N 1
ATOM 655 C CA . VAL A 1 85 ? 17.432 -12.357 -4.337 1.00 67.38 85 VAL A CA 1
ATOM 656 C C . VAL A 1 85 ? 16.654 -12.484 -5.650 1.00 67.38 85 VAL A C 1
ATOM 658 O O . VAL A 1 85 ? 16.632 -13.545 -6.277 1.00 67.38 85 VAL A O 1
ATOM 661 N N . VAL A 1 86 ? 16.042 -11.389 -6.105 1.00 76.19 86 VAL A N 1
ATOM 662 C CA . VAL A 1 86 ? 15.377 -11.329 -7.414 1.00 76.19 86 VAL A CA 1
ATOM 663 C C . VAL A 1 86 ? 16.418 -11.048 -8.496 1.00 76.19 86 VAL A C 1
ATOM 665 O O . VAL A 1 86 ? 17.107 -10.030 -8.470 1.00 76.19 86 VAL A O 1
ATOM 668 N N . ARG A 1 87 ? 16.535 -11.948 -9.477 1.00 87.31 87 ARG A N 1
ATOM 669 C CA . ARG A 1 87 ? 17.405 -11.763 -10.648 1.00 87.31 87 ARG A CA 1
ATOM 670 C C . ARG A 1 87 ? 16.582 -11.269 -11.831 1.00 87.31 87 ARG A C 1
ATOM 672 O O . ARG A 1 87 ? 15.753 -12.007 -12.356 1.00 87.31 87 ARG A O 1
ATOM 679 N N . VAL A 1 88 ? 16.843 -10.041 -12.272 1.00 84.56 88 VAL A N 1
ATOM 680 C CA . VAL A 1 88 ? 16.167 -9.429 -13.425 1.00 84.56 88 VAL A CA 1
ATOM 681 C C . VAL A 1 88 ? 17.074 -9.508 -14.652 1.00 84.56 88 VAL A C 1
ATOM 683 O O . VAL A 1 88 ? 18.200 -9.017 -14.631 1.00 84.56 88 VAL A O 1
ATOM 686 N N . LYS A 1 89 ? 16.589 -10.123 -15.738 1.00 88.94 89 LYS A N 1
ATOM 687 C CA . LYS A 1 89 ? 17.281 -10.146 -17.034 1.00 88.94 89 LYS A CA 1
ATOM 688 C C . LYS A 1 89 ? 16.738 -9.025 -17.915 1.00 88.94 89 LYS A C 1
ATOM 690 O O . LYS A 1 89 ? 15.611 -9.111 -18.391 1.00 88.94 89 LYS A O 1
ATOM 695 N N . LEU A 1 90 ? 17.557 -8.009 -18.163 1.00 88.44 90 LEU A N 1
ATOM 696 C CA . LEU A 1 90 ? 17.250 -6.933 -19.100 1.00 88.44 90 LEU A CA 1
ATOM 697 C C . LEU A 1 90 ? 17.906 -7.235 -20.455 1.00 88.44 90 LEU A C 1
ATOM 699 O O . LEU A 1 90 ? 19.122 -7.394 -20.536 1.00 88.44 90 LEU A O 1
ATOM 703 N N . VAL A 1 91 ? 17.103 -7.361 -21.515 1.00 92.94 91 VAL A N 1
ATOM 704 C CA . VAL A 1 91 ? 17.603 -7.541 -22.887 1.00 92.94 91 VAL A CA 1
ATOM 705 C C . VAL A 1 91 ? 17.603 -6.181 -23.571 1.00 92.94 91 VAL A C 1
ATOM 707 O O . VAL A 1 91 ? 16.542 -5.611 -23.792 1.00 92.94 91 VAL A O 1
ATOM 710 N N . ILE A 1 92 ? 18.792 -5.677 -23.897 1.00 92.38 92 ILE A N 1
ATOM 711 C CA . ILE A 1 92 ? 18.993 -4.385 -24.566 1.00 92.38 92 ILE A CA 1
ATOM 712 C C . ILE A 1 92 ? 19.705 -4.642 -25.894 1.00 92.38 92 ILE A C 1
ATOM 714 O O . ILE A 1 92 ? 20.655 -5.430 -25.951 1.00 92.38 92 ILE A O 1
ATOM 718 N N . SER A 1 93 ? 19.282 -3.983 -26.971 1.00 94.94 93 SER A N 1
ATOM 719 C CA . SER A 1 93 ? 20.021 -4.022 -28.233 1.00 94.94 93 SER A CA 1
ATOM 720 C C . SER A 1 93 ? 21.316 -3.205 -28.151 1.00 94.94 93 SER A C 1
ATOM 722 O O . SER A 1 93 ? 21.440 -2.244 -27.392 1.00 94.94 93 SER A O 1
ATOM 724 N N . LYS A 1 94 ? 22.299 -3.519 -29.006 1.00 92.00 94 LYS A N 1
ATOM 725 C CA . LYS A 1 94 ? 23.544 -2.729 -29.086 1.00 92.00 94 LYS A CA 1
ATOM 726 C C . LYS A 1 94 ? 23.290 -1.243 -29.383 1.00 92.00 94 LYS A C 1
ATOM 728 O O . LYS A 1 94 ? 24.099 -0.411 -28.988 1.00 92.00 94 LYS A O 1
ATOM 733 N N . LYS A 1 95 ? 22.209 -0.912 -30.101 1.00 92.44 95 LYS A N 1
ATOM 734 C CA . LYS A 1 95 ? 21.850 0.471 -30.444 1.00 92.44 95 LYS A CA 1
ATOM 735 C C . LYS A 1 95 ? 21.323 1.217 -29.218 1.00 92.44 95 LYS A C 1
ATOM 737 O O . LYS A 1 95 ? 21.829 2.288 -28.915 1.00 92.44 95 LYS A O 1
ATOM 742 N N . GLU A 1 96 ? 20.378 0.620 -28.496 1.00 91.25 96 GLU A N 1
ATOM 743 C CA . GLU A 1 96 ? 19.802 1.201 -27.276 1.00 91.25 96 GLU A CA 1
ATOM 744 C C . GLU A 1 96 ? 20.865 1.396 -26.191 1.00 91.25 96 GLU A C 1
ATOM 746 O O . GLU A 1 96 ? 20.909 2.450 -25.566 1.00 91.25 96 GLU A O 1
ATOM 751 N N . LEU A 1 97 ? 21.790 0.441 -26.040 1.00 88.69 97 LEU A N 1
ATOM 752 C CA . LEU A 1 97 ? 22.905 0.578 -25.103 1.00 88.69 97 LEU A CA 1
ATOM 753 C C . LEU A 1 97 ? 23.818 1.759 -25.466 1.00 88.69 97 LEU A C 1
ATOM 755 O O . LEU A 1 97 ? 24.175 2.545 -24.597 1.00 88.69 97 LEU A O 1
ATOM 759 N N . LYS A 1 98 ? 24.174 1.912 -26.750 1.00 86.12 98 LYS A N 1
ATOM 760 C CA . LYS A 1 98 ? 24.969 3.061 -27.214 1.00 86.12 98 LYS A CA 1
ATOM 761 C C . LYS A 1 98 ? 24.251 4.378 -26.950 1.00 86.12 98 LYS A C 1
ATOM 763 O O . LYS A 1 98 ? 24.878 5.310 -26.474 1.00 86.12 98 LYS A O 1
ATOM 768 N N . GLU A 1 99 ? 22.953 4.441 -27.233 1.00 89.06 99 GLU A N 1
ATOM 769 C CA . GLU A 1 99 ? 22.158 5.640 -26.984 1.00 89.06 99 GLU A CA 1
ATOM 770 C C . GLU A 1 99 ? 22.122 6.013 -25.499 1.00 89.06 99 GLU A C 1
ATOM 772 O O . GLU A 1 99 ? 22.264 7.192 -25.188 1.00 89.06 99 GLU A O 1
ATOM 777 N N . MET A 1 100 ? 21.977 5.039 -24.593 1.00 84.12 100 MET A N 1
ATOM 778 C CA . MET A 1 100 ? 22.040 5.278 -23.144 1.00 84.12 100 MET A CA 1
ATOM 779 C C . MET A 1 100 ? 23.403 5.835 -22.725 1.00 84.12 100 MET A C 1
ATOM 781 O O . MET A 1 100 ? 23.453 6.855 -22.047 1.00 84.12 100 MET A O 1
ATOM 785 N N . LEU A 1 101 ? 24.493 5.237 -23.217 1.00 81.38 101 LEU A N 1
ATOM 786 C CA . LEU A 1 101 ? 25.860 5.683 -22.922 1.00 81.38 101 LEU A CA 1
ATOM 787 C C . LEU A 1 101 ? 26.181 7.078 -23.479 1.00 81.38 101 LEU A C 1
ATOM 789 O O . LEU A 1 101 ? 27.048 7.758 -22.951 1.00 81.38 101 LEU A O 1
ATOM 793 N N . THR A 1 102 ? 25.517 7.502 -24.558 1.00 80.88 102 THR A N 1
ATOM 794 C CA . THR A 1 102 ? 25.729 8.831 -25.163 1.00 80.88 102 THR A CA 1
ATOM 795 C C . THR A 1 102 ? 24.809 9.922 -24.616 1.00 80.88 102 THR A C 1
ATOM 797 O O . THR A 1 102 ? 25.074 11.097 -24.853 1.00 80.88 102 THR A O 1
ATOM 800 N N . LYS A 1 103 ? 23.695 9.549 -23.968 1.00 74.62 103 LYS A N 1
ATOM 801 C CA . LYS A 1 103 ? 22.691 10.487 -23.434 1.00 74.62 103 LYS A CA 1
ATOM 802 C C . LYS A 1 103 ? 22.964 10.872 -21.978 1.00 74.62 103 LYS A C 1
ATOM 804 O O . LYS A 1 103 ? 22.477 11.914 -21.554 1.00 74.62 103 LYS A O 1
ATOM 809 N N . GLU A 1 104 ? 23.712 10.067 -21.224 1.00 62.19 104 GLU A N 1
ATOM 810 C CA . GL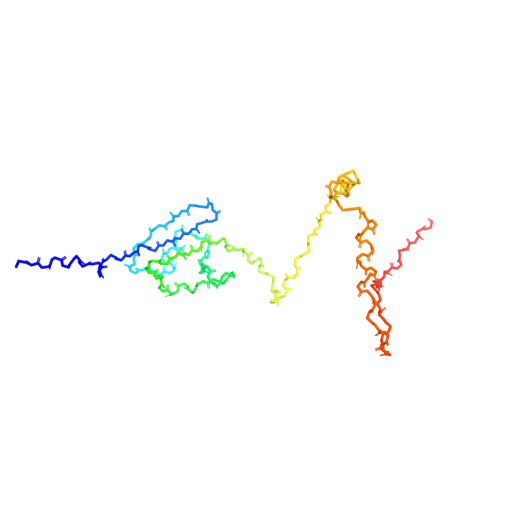U A 1 104 ? 24.227 10.484 -19.918 1.00 62.19 104 GLU A CA 1
ATOM 811 C C . GLU A 1 104 ? 25.374 11.482 -20.117 1.00 62.19 104 GLU A C 1
ATOM 813 O O . GLU A 1 104 ? 26.350 11.205 -20.807 1.00 62.19 104 GLU A O 1
ATOM 818 N N . GLU A 1 105 ? 25.238 12.669 -19.526 1.00 60.59 105 GLU A N 1
ATOM 819 C CA . GLU A 1 105 ? 26.138 13.824 -19.685 1.00 60.59 105 GLU A CA 1
ATOM 820 C C . GLU A 1 105 ? 27.529 13.636 -19.044 1.00 60.59 105 GLU A C 1
ATOM 822 O O . GLU A 1 105 ? 28.259 14.607 -18.852 1.00 60.59 105 GLU A O 1
ATOM 827 N N . LEU A 1 106 ? 27.913 12.405 -18.702 1.00 60.12 106 LEU A N 1
ATOM 828 C CA . LEU A 1 106 ? 29.215 12.086 -18.131 1.00 60.12 106 LEU A CA 1
ATOM 829 C C . LEU A 1 106 ? 29.968 11.148 -19.081 1.00 60.12 106 LEU A C 1
ATOM 831 O O . LEU A 1 106 ? 29.482 10.051 -19.369 1.00 60.12 106 LEU A O 1
ATOM 835 N N . PRO A 1 107 ? 31.145 11.556 -19.588 1.00 69.62 107 PRO A N 1
ATOM 836 C CA . PRO A 1 107 ? 31.916 10.729 -20.502 1.00 69.62 107 PRO A CA 1
ATOM 837 C C . PRO A 1 107 ? 32.349 9.432 -19.804 1.00 69.62 107 PRO A C 1
ATOM 839 O O . PRO A 1 107 ? 32.685 9.413 -18.618 1.00 69.62 107 PRO A O 1
ATOM 842 N N . LEU A 1 108 ? 32.341 8.331 -20.557 1.00 64.69 108 LEU A N 1
ATOM 843 C CA . LEU A 1 108 ? 32.674 6.984 -20.078 1.00 64.69 108 LEU A CA 1
ATOM 844 C C . LEU A 1 108 ? 34.025 6.944 -19.339 1.00 64.69 108 LEU A C 1
ATOM 846 O O . LEU A 1 108 ? 34.169 6.266 -18.320 1.00 64.69 108 LEU A O 1
ATOM 850 N N . GLU A 1 109 ? 34.997 7.699 -19.837 1.00 68.94 109 GLU A N 1
ATOM 851 C CA . GLU A 1 109 ? 36.335 7.852 -19.273 1.00 68.94 109 GLU A CA 1
ATOM 852 C C . GLU A 1 109 ? 36.336 8.441 -17.851 1.00 68.94 109 GLU A C 1
ATOM 854 O O . GLU A 1 109 ? 37.140 8.012 -17.015 1.00 68.94 109 GLU A O 1
ATOM 859 N N . ASP A 1 110 ? 35.414 9.352 -17.531 1.00 69.94 110 ASP A N 1
ATOM 860 C CA . ASP A 1 110 ? 35.314 9.953 -16.194 1.00 69.94 110 ASP A CA 1
ATOM 861 C C . ASP A 1 110 ? 34.765 8.946 -15.177 1.00 69.94 110 ASP A C 1
ATOM 863 O O . ASP A 1 110 ? 35.233 8.890 -14.037 1.00 69.94 110 ASP A O 1
ATOM 867 N N . MET A 1 111 ? 33.842 8.073 -15.596 1.00 71.88 111 MET A N 1
ATOM 868 C CA . MET A 1 111 ? 33.359 6.977 -14.751 1.00 71.88 111 MET A CA 1
ATOM 869 C C . MET A 1 111 ? 34.467 5.960 -14.458 1.00 71.88 111 MET A C 1
ATOM 871 O O . MET A 1 111 ? 34.645 5.569 -13.305 1.00 71.88 111 MET A O 1
ATOM 875 N N . ILE A 1 112 ? 35.250 5.560 -15.469 1.00 73.25 112 ILE A N 1
ATOM 876 C CA . ILE A 1 112 ? 36.389 4.636 -15.296 1.00 73.25 112 ILE A CA 1
ATOM 877 C C . ILE A 1 112 ? 37.409 5.225 -14.315 1.00 73.25 112 ILE A C 1
ATOM 879 O O . ILE A 1 112 ? 37.893 4.524 -13.423 1.00 73.25 112 ILE A O 1
ATOM 883 N N . SER A 1 113 ? 37.685 6.522 -14.440 1.00 71.56 113 SER A N 1
ATOM 884 C CA . SER A 1 113 ? 38.597 7.243 -13.552 1.00 71.56 113 SER A CA 1
ATOM 885 C C . SER A 1 113 ? 38.086 7.287 -12.107 1.00 71.56 113 SER A C 1
ATOM 887 O O . SER A 1 113 ? 38.876 7.142 -11.173 1.00 71.56 113 SER A O 1
ATOM 889 N N . LEU A 1 114 ? 36.768 7.403 -11.900 1.00 65.06 114 LEU A N 1
ATOM 890 C CA . LEU A 1 114 ? 36.146 7.384 -10.572 1.00 65.06 114 LEU A CA 1
ATOM 891 C C . LEU A 1 114 ? 36.333 6.030 -9.864 1.00 65.06 114 LEU A C 1
ATOM 893 O O . LEU A 1 114 ? 36.655 5.996 -8.676 1.00 65.06 114 LEU A O 1
ATOM 897 N N . PHE A 1 115 ? 36.204 4.922 -10.602 1.00 65.25 115 PHE A N 1
ATOM 898 C CA . PHE A 1 115 ? 36.437 3.575 -10.068 1.00 65.25 115 PHE A CA 1
ATOM 899 C C . PHE A 1 115 ? 37.920 3.297 -9.782 1.00 65.25 115 PHE A C 1
ATOM 901 O O . PHE A 1 115 ? 38.244 2.614 -8.811 1.00 65.25 115 PHE A O 1
ATOM 908 N N . GLN A 1 116 ? 38.835 3.859 -10.575 1.00 62.97 116 GLN A N 1
ATOM 909 C CA . GLN A 1 116 ? 40.281 3.736 -10.344 1.00 62.97 116 GLN A CA 1
ATOM 910 C C . GLN A 1 116 ? 40.764 4.599 -9.167 1.00 62.97 116 GLN A C 1
ATOM 912 O O . GLN A 1 116 ? 41.659 4.196 -8.425 1.00 62.97 116 GLN A O 1
ATOM 917 N N . ALA A 1 117 ? 40.153 5.767 -8.946 1.00 59.25 117 ALA A N 1
ATOM 918 C CA . ALA A 1 117 ? 40.474 6.646 -7.821 1.00 59.25 117 ALA A CA 1
ATOM 919 C C . ALA A 1 117 ? 40.053 6.056 -6.463 1.00 59.25 117 ALA A C 1
ATOM 921 O O . ALA A 1 117 ? 40.701 6.319 -5.447 1.00 59.25 117 ALA A O 1
ATOM 922 N N . SER A 1 118 ? 39.002 5.229 -6.429 1.00 52.66 118 SER A N 1
ATOM 923 C CA . SER A 1 118 ? 38.570 4.540 -5.206 1.00 52.66 118 SER A CA 1
ATOM 924 C C . SER A 1 118 ? 39.500 3.409 -4.745 1.00 52.66 118 SER A C 1
ATOM 926 O O . SER A 1 118 ? 39.383 2.979 -3.598 1.00 52.66 118 SER A O 1
ATOM 928 N N . ASP A 1 119 ? 40.442 2.967 -5.585 1.00 52.16 119 ASP A N 1
ATOM 929 C CA . ASP A 1 119 ? 41.307 1.802 -5.333 1.00 52.16 119 ASP A CA 1
ATOM 930 C C . ASP A 1 119 ? 42.640 2.154 -4.628 1.00 52.16 119 ASP A C 1
ATOM 932 O O . ASP A 1 119 ? 43.452 1.288 -4.321 1.00 52.16 119 ASP A O 1
ATOM 936 N N . GLN A 1 120 ? 42.890 3.430 -4.301 1.00 51.53 120 GLN A N 1
ATOM 937 C CA . GLN A 1 120 ? 44.135 3.866 -3.637 1.00 51.53 120 GLN A CA 1
ATOM 938 C C . GLN A 1 120 ? 44.079 3.868 -2.096 1.00 51.53 120 GLN A C 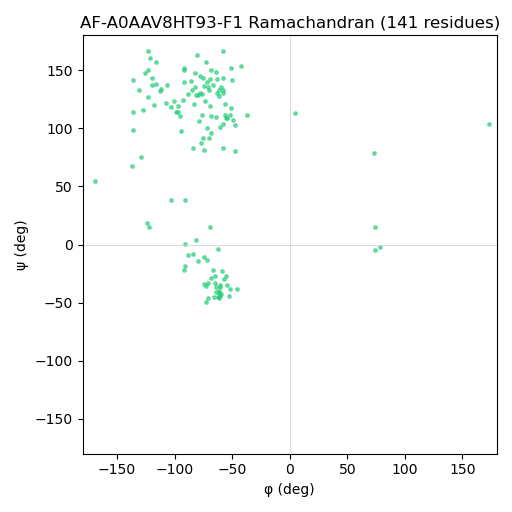1
ATOM 940 O O . GLN A 1 120 ? 44.656 4.737 -1.434 1.00 51.53 120 GLN A O 1
ATOM 945 N N . ARG A 1 121 ? 43.414 2.886 -1.475 1.00 49.31 121 ARG A N 1
ATOM 946 C CA . ARG A 1 121 ? 43.563 2.641 -0.029 1.00 49.31 121 ARG A CA 1
ATOM 947 C C . ARG A 1 121 ? 44.622 1.567 0.199 1.00 49.31 121 ARG A C 1
ATOM 949 O O . ARG A 1 121 ? 44.343 0.386 0.089 1.00 49.31 121 ARG A O 1
ATOM 956 N N . LYS A 1 122 ? 45.830 2.059 0.496 1.00 43.47 122 LYS A N 1
ATOM 957 C CA . LYS A 1 122 ? 47.019 1.391 1.055 1.00 43.47 122 LYS A CA 1
ATOM 958 C C . LYS A 1 122 ? 46.922 -0.129 1.245 1.00 43.47 122 LYS A C 1
ATOM 960 O O . LYS A 1 122 ? 46.248 -0.616 2.147 1.00 43.47 122 LYS A O 1
ATOM 965 N N . GLU A 1 123 ? 47.742 -0.799 0.445 1.00 47.53 123 GLU A N 1
ATOM 966 C CA . GLU A 1 123 ? 48.340 -2.112 0.665 1.00 47.53 123 GLU A CA 1
ATOM 967 C C . GLU A 1 123 ? 48.713 -2.321 2.148 1.00 47.53 123 GLU A C 1
ATOM 969 O O . GLU A 1 123 ? 49.595 -1.659 2.696 1.00 47.53 123 GLU A O 1
ATOM 974 N N . SER A 1 124 ? 47.987 -3.224 2.802 1.00 39.28 124 SER A N 1
ATOM 975 C CA . SER A 1 124 ? 48.429 -3.964 3.978 1.00 39.28 124 SER A CA 1
ATOM 976 C C . SER A 1 124 ? 48.106 -5.421 3.690 1.00 39.28 124 SER A C 1
ATOM 978 O O . SER A 1 124 ? 47.021 -5.724 3.198 1.00 39.28 124 SER A O 1
ATOM 980 N N . ASP A 1 125 ? 49.097 -6.261 3.949 1.00 48.81 125 ASP A N 1
ATOM 981 C CA . ASP A 1 125 ? 49.197 -7.674 3.613 1.00 48.81 125 ASP A CA 1
ATOM 982 C C . ASP A 1 125 ? 47.929 -8.522 3.814 1.00 48.81 125 ASP A C 1
ATOM 984 O O . ASP A 1 125 ? 47.113 -8.275 4.698 1.00 48.81 125 ASP A O 1
ATOM 988 N N . GLU A 1 126 ? 47.879 -9.595 3.015 1.00 52.28 126 GLU A N 1
ATOM 989 C CA . GLU A 1 126 ? 47.013 -10.774 3.155 1.00 52.28 126 GLU A CA 1
ATOM 990 C C . GLU A 1 126 ? 45.527 -10.596 2.813 1.00 52.28 126 GLU A C 1
ATOM 992 O O . GLU A 1 126 ? 44.659 -10.556 3.670 1.00 52.28 126 GLU A O 1
ATOM 997 N N . GLU A 1 127 ? 45.214 -10.604 1.516 1.00 52.25 127 GLU A N 1
ATOM 998 C CA . GLU A 1 127 ? 44.431 -11.679 0.882 1.00 52.25 127 GLU A CA 1
ATOM 999 C C . GLU A 1 127 ? 44.146 -11.242 -0.558 1.00 52.25 127 GLU A C 1
ATOM 1001 O O . GLU A 1 127 ? 43.339 -10.358 -0.834 1.00 52.25 127 GLU A O 1
ATOM 1006 N N . ARG A 1 128 ? 44.882 -11.831 -1.504 1.00 51.53 128 ARG A N 1
ATOM 1007 C CA . ARG A 1 128 ? 44.770 -11.559 -2.940 1.00 51.53 128 ARG A CA 1
ATOM 1008 C C . ARG A 1 128 ? 43.296 -11.636 -3.343 1.00 51.53 128 ARG A C 1
ATOM 1010 O O . ARG A 1 128 ? 42.745 -12.735 -3.394 1.00 51.53 128 ARG A O 1
ATOM 1017 N N . VAL A 1 129 ? 42.688 -10.476 -3.610 1.00 52.75 129 VAL A N 1
ATOM 1018 C CA . VAL A 1 129 ? 41.296 -10.319 -4.044 1.00 52.75 129 VAL A CA 1
ATOM 1019 C C . VAL A 1 129 ? 41.049 -11.316 -5.167 1.00 52.75 129 VAL A C 1
ATOM 1021 O O . VAL A 1 129 ? 41.517 -11.154 -6.297 1.00 52.75 129 VAL A O 1
ATOM 1024 N N . ARG A 1 130 ? 40.363 -12.413 -4.841 1.00 57.12 130 ARG A N 1
ATOM 1025 C CA . ARG A 1 130 ? 39.900 -13.373 -5.835 1.00 57.12 130 ARG A CA 1
ATOM 1026 C C . ARG A 1 130 ? 38.799 -12.671 -6.612 1.00 57.12 130 ARG A C 1
ATOM 1028 O O . ARG A 1 130 ? 37.638 -12.699 -6.220 1.00 57.12 130 ARG A O 1
ATOM 1035 N N . GLY A 1 131 ? 39.193 -12.013 -7.700 1.00 67.12 131 GLY A N 1
ATOM 1036 C CA . GLY A 1 131 ? 38.264 -11.527 -8.709 1.00 67.12 131 GLY A CA 1
ATOM 1037 C C . GLY A 1 131 ? 37.330 -12.653 -9.151 1.00 67.12 131 GLY A C 1
ATOM 1038 O O . GLY A 1 131 ? 37.676 -13.836 -9.075 1.00 67.12 131 GLY A O 1
ATOM 1039 N N . TRP A 1 132 ? 36.129 -12.276 -9.585 1.00 61.25 132 TRP A N 1
ATOM 1040 C CA . TRP A 1 132 ? 35.091 -13.212 -10.006 1.00 61.25 132 TRP A CA 1
ATOM 1041 C C . TRP A 1 132 ? 35.640 -14.198 -11.048 1.00 61.25 132 TRP A C 1
ATOM 1043 O O . TRP A 1 132 ? 35.958 -13.822 -12.175 1.00 61.25 132 TRP A O 1
ATOM 1053 N N . ARG A 1 133 ? 35.765 -15.470 -10.659 1.00 68.12 133 ARG A N 1
ATOM 1054 C CA . ARG A 1 133 ? 36.243 -16.554 -11.525 1.00 68.12 133 ARG A CA 1
ATOM 1055 C C . ARG A 1 133 ? 35.265 -17.725 -11.456 1.00 68.12 133 ARG A C 1
ATOM 1057 O O . ARG A 1 133 ? 35.534 -18.702 -10.758 1.00 68.12 133 ARG A O 1
ATOM 1064 N N . PRO A 1 134 ? 34.103 -17.618 -12.119 1.00 64.94 134 PRO A N 1
ATOM 1065 C CA . PRO A 1 134 ? 33.147 -18.709 -12.153 1.00 64.94 134 PRO A CA 1
ATOM 1066 C C . PRO A 1 134 ? 33.786 -19.934 -12.815 1.00 64.94 134 PRO A C 1
ATOM 1068 O O . PRO A 1 134 ? 34.427 -19.839 -13.863 1.00 64.94 134 PRO A O 1
ATOM 1071 N N . SER A 1 135 ? 33.627 -21.088 -12.177 1.00 68.81 135 SER A N 1
ATOM 1072 C CA . SER A 1 135 ? 34.027 -22.387 -12.704 1.00 68.81 135 SER A CA 1
ATOM 1073 C C . SER A 1 135 ? 33.128 -22.745 -13.888 1.00 68.81 135 SER A C 1
ATOM 1075 O O . SER A 1 135 ? 32.016 -23.238 -13.716 1.00 68.81 135 SER A O 1
ATOM 1077 N N . LEU A 1 136 ? 33.594 -22.463 -15.104 1.00 71.06 136 LEU A N 1
ATOM 1078 C CA . LEU A 1 136 ? 32.911 -22.891 -16.320 1.00 71.06 136 LEU A CA 1
ATOM 1079 C C . LEU A 1 136 ? 33.236 -24.362 -16.589 1.00 71.06 136 LEU A C 1
ATOM 1081 O O . LEU A 1 136 ? 34.404 -24.749 -16.616 1.00 71.06 136 LEU A O 1
ATOM 1085 N N . ALA A 1 137 ? 32.200 -25.175 -16.792 1.00 76.38 137 ALA A N 1
ATOM 1086 C CA . ALA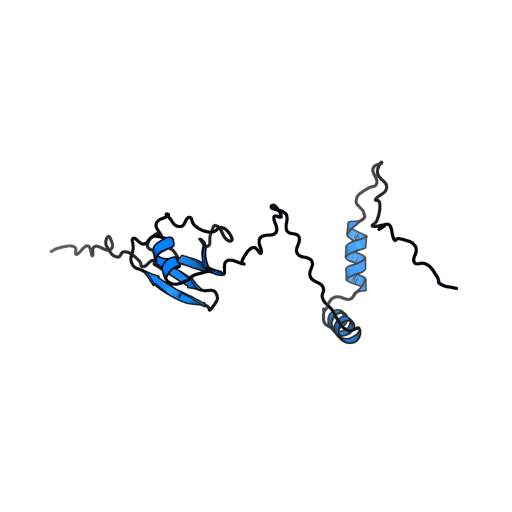 A 1 137 ? 32.369 -26.509 -17.347 1.00 76.38 137 ALA A CA 1
ATOM 1087 C C . ALA A 1 137 ? 32.850 -26.388 -18.801 1.00 76.38 137 ALA A C 1
ATOM 1089 O O . ALA A 1 137 ? 32.349 -25.550 -19.554 1.00 76.38 137 ALA A O 1
ATOM 1090 N N . SER A 1 138 ? 33.823 -27.211 -19.191 1.00 75.69 138 SER A N 1
ATOM 1091 C CA . SER A 1 138 ? 34.286 -27.277 -20.576 1.00 75.69 138 SER A CA 1
ATOM 1092 C C . SER A 1 138 ? 33.139 -27.716 -21.483 1.00 75.69 138 SER A C 1
ATOM 1094 O O . SER A 1 138 ? 32.486 -28.727 -21.224 1.00 75.69 138 SER A O 1
ATOM 1096 N N . ILE A 1 139 ? 32.890 -26.949 -22.542 1.00 79.19 139 ILE A N 1
ATOM 1097 C CA . ILE A 1 139 ? 31.932 -27.327 -23.580 1.00 79.19 139 ILE A CA 1
ATOM 1098 C C . ILE A 1 139 ? 32.631 -28.357 -24.478 1.00 79.19 139 ILE A C 1
ATOM 1100 O O . ILE A 1 139 ? 33.766 -28.108 -24.889 1.00 79.19 139 ILE A O 1
ATOM 1104 N N . PRO A 1 140 ? 32.010 -29.512 -24.767 1.00 71.56 140 PRO A N 1
ATOM 1105 C CA . PRO A 1 140 ? 32.587 -30.477 -25.687 1.00 71.56 140 PRO A CA 1
ATOM 1106 C C . PRO A 1 140 ? 32.553 -29.903 -27.104 1.00 71.56 140 PRO A C 1
ATOM 1108 O O . PRO A 1 140 ? 31.481 -29.620 -27.641 1.00 71.56 140 PRO A O 1
ATOM 1111 N N . GLU A 1 141 ? 33.724 -29.750 -27.713 1.00 70.44 141 GLU A N 1
ATOM 1112 C CA . GLU A 1 141 ? 33.812 -29.516 -29.150 1.00 70.44 141 GLU A CA 1
ATOM 1113 C C . GLU A 1 141 ? 33.622 -30.868 -29.844 1.00 70.44 141 GLU A C 1
ATOM 1115 O O . GLU A 1 141 ? 34.444 -31.777 -29.720 1.00 70.44 141 GLU A O 1
ATOM 1120 N N . GLY A 1 142 ? 32.446 -31.037 -30.451 1.00 64.56 142 GLY A N 1
ATOM 1121 C CA . GLY A 1 142 ? 32.081 -32.238 -31.196 1.00 64.56 142 GLY A CA 1
ATOM 1122 C C . GLY A 1 142 ? 32.902 -32.391 -32.479 1.00 64.56 142 GLY A C 1
ATOM 1123 O O . GLY A 1 142 ? 33.330 -31.396 -33.059 1.00 64.56 142 GLY A O 1
ATOM 1124 N N . CYS A 1 143 ? 33.104 -33.659 -32.855 1.00 49.84 143 CYS A N 1
ATOM 1125 C CA . CYS A 1 143 ? 33.950 -34.178 -33.934 1.00 49.84 143 CYS A CA 1
ATOM 1126 C C . CYS A 1 143 ? 33.653 -33.660 -35.345 1.00 49.84 143 CYS A C 1
ATOM 1128 O O . CYS A 1 143 ? 32.462 -33.447 -35.664 1.00 49.84 143 CYS A O 1
#

pLDDT: mean 75.09, std 17.84, range [39.28, 95.75]

Secondary structure (DSSP, 8-state):
-------GGG--PPEEEEETTS-EEEEPSSEEHHHHHTTSTTEEEE-GGGTTPBPPTTSEEPTT-EEEEEE-----S----S-----------HHHHHHHHHHSSS-HHHHHHHHHHTT-S---SS---------PPPPP---

InterPro domains:
  IPR025322 PADRE domain [PF14009] (1-141)

Radius of gyration: 28.0 Å; Cα contacts (8 Å, |Δi|>4): 126; chains: 1; bounding box: 71×70×62 Å

Organism: NCBI:txid906938

Foldseek 3Di:
DDDPPPPPVPPQAWEWEAEPVRDIDTHGPFDFQLVVCVVPPQKFKAFPVDPPDGDDRGDTGGGPGYIYIGGNPPPPPDDDDPDDDDDDDDDDDPVRVVVVQVPPPDHPVVVVVVVVVVPPDDDDDDDPPPPDDDDDDDDDDDD

Mean predicted aligned error: 19.55 Å